Protein AF-A0A947BCW9-F1 (afdb_monomer_lite)

Sequence (117 aa):
PDGSHAVSGKWATANVSNIDEAGLRFSFGLDGDTITSRGNSESYSATLGGEAVAIDGNDAGEMVKVESTGDNSFLETYTRDGETIYTTELTVDGDTLSGVGTDAKDGSIVRWSATRQ

pLDDT: mean 82.5, std 18.86, range [31.86, 98.31]

Structure (mmCIF, N/CA/C/O backbone):
data_AF-A0A947BCW9-F1
#
_entry.id   AF-A0A947BCW9-F1
#
loop_
_atom_site.group_PDB
_atom_site.id
_atom_site.type_symbol
_atom_site.label_atom_id
_atom_site.label_alt_id
_atom_site.label_comp_id
_atom_site.label_asym_id
_atom_site.label_entity_id
_atom_site.label_seq_id
_atom_site.pdbx_PDB_ins_code
_atom_site.Cartn_x
_atom_site.Cartn_y
_atom_site.Cartn_z
_atom_site.occupancy
_atom_site.B_iso_or_equiv
_atom_site.auth_seq_id
_atom_site.auth_comp_id
_atom_site.auth_asym_id
_atom_site.auth_atom_id
_atom_site.pdbx_PDB_model_num
ATOM 1 N N . PRO A 1 1 ? -5.968 6.832 21.884 1.00 44.50 1 PRO A N 1
ATOM 2 C CA . PRO A 1 1 ? -6.721 6.906 20.611 1.00 44.50 1 PRO A CA 1
ATOM 3 C C . PRO A 1 1 ? -7.155 5.496 20.213 1.00 44.50 1 PRO A C 1
ATOM 5 O O . PRO A 1 1 ? -6.301 4.666 19.933 1.00 44.50 1 PRO A O 1
ATOM 8 N N . ASP A 1 2 ? -8.455 5.211 20.269 1.00 41.28 2 ASP A N 1
ATOM 9 C CA . ASP A 1 2 ? -8.995 3.851 20.088 1.00 41.28 2 ASP A CA 1
ATOM 10 C C . ASP A 1 2 ? -8.987 3.367 18.620 1.00 41.28 2 ASP A C 1
ATOM 12 O O . ASP A 1 2 ? -9.353 2.229 18.339 1.00 41.28 2 ASP A O 1
ATOM 16 N N . GLY A 1 3 ? -8.534 4.205 17.677 1.00 45.91 3 GLY A N 1
ATOM 17 C CA . GLY A 1 3 ? -8.527 3.912 16.237 1.00 45.91 3 GLY A CA 1
ATOM 18 C C . GLY A 1 3 ? -7.403 2.983 15.756 1.00 45.91 3 GLY A C 1
ATOM 19 O O . GLY A 1 3 ? -7.643 2.140 14.897 1.00 45.91 3 GLY A O 1
ATOM 20 N N . SER A 1 4 ? -6.193 3.049 16.326 1.00 50.66 4 SER A N 1
ATOM 21 C CA . SER A 1 4 ? -5.051 2.239 15.843 1.00 50.66 4 SER A CA 1
ATOM 22 C C . SER A 1 4 ? -5.263 0.727 16.039 1.00 50.66 4 SER A C 1
ATOM 24 O O . SER A 1 4 ? -4.826 -0.089 15.227 1.00 50.66 4 SER A O 1
ATOM 26 N N . HIS A 1 5 ? -6.015 0.332 17.072 1.00 55.97 5 HIS A N 1
ATOM 27 C CA . HIS A 1 5 ? -6.384 -1.070 17.293 1.00 55.97 5 HIS A CA 1
ATOM 28 C C . HIS A 1 5 ? -7.410 -1.587 16.274 1.00 55.97 5 HIS A C 1
ATOM 30 O O . HIS A 1 5 ? -7.419 -2.780 15.967 1.00 55.97 5 HIS A O 1
ATOM 36 N N . ALA A 1 6 ? -8.247 -0.706 15.716 1.00 61.00 6 ALA A N 1
ATOM 37 C CA . ALA A 1 6 ? -9.247 -1.084 14.726 1.00 61.00 6 ALA A CA 1
ATOM 38 C C . ALA A 1 6 ? -8.630 -1.407 13.358 1.00 61.00 6 ALA A C 1
ATOM 40 O O . ALA A 1 6 ? -9.238 -2.154 12.607 1.00 61.00 6 ALA A O 1
ATOM 41 N N . VAL A 1 7 ? -7.427 -0.925 13.042 1.00 60.25 7 VAL A N 1
ATOM 42 C CA . VAL A 1 7 ? -6.770 -1.168 11.741 1.00 60.25 7 VAL A CA 1
ATOM 43 C C . VAL A 1 7 ? -5.818 -2.370 11.782 1.00 60.25 7 VAL A C 1
ATOM 45 O O . VAL A 1 7 ? -5.620 -3.048 10.775 1.00 60.25 7 VAL A O 1
ATOM 48 N N . SER A 1 8 ? -5.261 -2.687 12.952 1.00 71.44 8 SER A N 1
ATOM 49 C CA . SER A 1 8 ? -4.286 -3.770 13.093 1.00 71.44 8 SER A CA 1
ATOM 50 C C . SER A 1 8 ? -4.906 -5.171 13.067 1.00 71.44 8 SER A C 1
ATOM 52 O O . SER A 1 8 ? -5.782 -5.490 13.871 1.00 71.44 8 SER A O 1
ATOM 54 N N . GLY A 1 9 ? -4.409 -6.052 12.192 1.00 64.31 9 GLY A N 1
ATOM 55 C CA . GLY A 1 9 ? -4.905 -7.425 12.083 1.00 64.31 9 GLY A CA 1
ATOM 56 C C . GLY A 1 9 ? -4.069 -8.353 11.196 1.00 64.31 9 GLY A C 1
ATOM 57 O O . GLY A 1 9 ? -3.190 -7.936 10.438 1.00 64.31 9 GLY A O 1
ATOM 58 N N . LYS A 1 10 ? -4.352 -9.656 11.296 1.00 65.00 10 LYS A N 1
ATOM 59 C CA . LYS A 1 10 ? -3.959 -10.645 10.285 1.00 65.00 10 LYS A CA 1
ATOM 60 C C . LYS A 1 10 ? -5.120 -10.795 9.319 1.00 65.00 10 LYS A C 1
ATOM 62 O O . LYS A 1 10 ? -6.240 -10.999 9.771 1.00 65.00 10 LYS A O 1
ATOM 67 N N . TRP A 1 11 ? -4.858 -10.705 8.024 1.00 66.62 11 TRP A N 1
ATOM 68 C CA . TRP A 1 11 ? -5.897 -10.637 7.005 1.00 66.62 11 TRP A CA 1
ATOM 69 C C . TRP A 1 11 ? -5.778 -11.825 6.048 1.00 66.62 11 TRP A C 1
ATOM 71 O O . TRP A 1 11 ? -4.680 -12.218 5.643 1.00 66.62 11 TRP A O 1
ATOM 81 N N . ALA A 1 12 ? -6.920 -12.416 5.703 1.00 61.84 12 ALA A N 1
ATOM 82 C CA . ALA A 1 12 ? -7.036 -13.442 4.676 1.00 61.84 12 ALA A CA 1
ATOM 83 C C . ALA A 1 12 ? -7.951 -12.928 3.565 1.00 61.84 12 ALA A C 1
ATOM 85 O O . ALA A 1 12 ? -9.092 -12.559 3.829 1.00 61.84 12 ALA A O 1
ATOM 86 N N . THR A 1 13 ? -7.457 -12.881 2.328 1.00 49.09 13 THR A N 1
ATOM 87 C CA . THR A 1 13 ? -8.233 -12.420 1.168 1.00 49.09 13 THR A CA 1
ATOM 88 C C . THR A 1 13 ? -9.544 -13.194 1.010 1.00 49.09 13 THR A C 1
ATOM 90 O O . THR A 1 13 ? -9.531 -14.423 0.966 1.00 49.09 13 THR A O 1
ATOM 93 N N . ALA A 1 14 ? -10.660 -12.482 0.876 1.00 39.53 14 ALA A N 1
ATOM 94 C CA . ALA A 1 14 ? -11.976 -13.018 0.562 1.00 39.53 14 ALA A CA 1
ATOM 95 C C . ALA A 1 14 ? -12.444 -12.405 -0.765 1.00 39.53 14 ALA A C 1
ATOM 97 O O . ALA A 1 14 ? -12.363 -11.200 -0.956 1.00 39.53 14 ALA A O 1
ATOM 98 N N . ASN A 1 15 ? -12.951 -13.227 -1.685 1.00 38.62 15 ASN A N 1
ATOM 99 C CA . ASN A 1 15 ? -13.513 -12.784 -2.969 1.00 38.62 15 ASN A CA 1
ATOM 100 C C . ASN A 1 15 ? -12.575 -11.911 -3.819 1.00 38.62 15 ASN A C 1
ATOM 102 O O . ASN A 1 15 ? -12.858 -10.746 -4.101 1.00 38.62 15 ASN A O 1
ATOM 106 N N . VAL A 1 16 ? -11.499 -12.509 -4.326 1.00 36.06 16 VAL A N 1
ATOM 107 C CA . VAL A 1 16 ? -10.847 -11.981 -5.525 1.00 36.06 16 VAL A CA 1
ATOM 108 C C . VAL A 1 16 ? -11.375 -12.771 -6.709 1.00 36.06 16 VAL A C 1
ATOM 110 O O . VAL A 1 16 ? -11.173 -13.981 -6.801 1.00 36.06 16 VAL A O 1
ATOM 113 N N . SER A 1 17 ? -12.065 -12.097 -7.628 1.00 32.12 17 SER A N 1
ATOM 114 C CA . SER A 1 17 ? -12.284 -12.678 -8.950 1.00 32.12 17 SER A CA 1
ATOM 115 C C . SER A 1 17 ? -10.893 -12.853 -9.557 1.00 32.12 17 SER A C 1
ATOM 117 O O . SER A 1 17 ? -10.270 -11.853 -9.900 1.00 32.12 17 SER A O 1
ATOM 119 N N . ASN A 1 18 ? -10.406 -14.097 -9.638 1.00 33.72 18 ASN A N 1
ATOM 120 C CA . ASN A 1 18 ? -9.138 -14.505 -10.261 1.00 33.72 18 ASN A CA 1
ATOM 121 C C . ASN A 1 18 ? -7.863 -14.632 -9.384 1.00 33.72 18 ASN A C 1
ATOM 123 O O . ASN A 1 18 ? -6.776 -14.707 -9.956 1.00 33.72 18 ASN A O 1
ATOM 127 N N . ILE A 1 19 ? -7.951 -14.732 -8.047 1.00 36.75 19 ILE A N 1
ATOM 128 C CA . ILE A 1 19 ? -6.832 -15.245 -7.220 1.00 36.75 19 ILE A CA 1
ATOM 129 C C . ILE A 1 19 ? -7.298 -16.519 -6.508 1.00 36.75 19 ILE A C 1
ATOM 131 O O . ILE A 1 19 ? -8.227 -16.476 -5.706 1.00 36.75 19 ILE A O 1
ATOM 135 N N . ASP A 1 20 ? -6.670 -17.645 -6.855 1.00 31.86 20 ASP A N 1
ATOM 136 C CA . ASP A 1 20 ? -6.908 -18.976 -6.286 1.00 31.86 20 ASP A CA 1
ATOM 137 C C . ASP A 1 20 ? -6.947 -18.950 -4.748 1.00 31.86 20 ASP A C 1
ATOM 139 O O . ASP A 1 20 ? -6.214 -18.198 -4.099 1.00 31.86 20 ASP A O 1
ATOM 143 N N . GLU A 1 21 ? -7.774 -19.826 -4.172 1.00 36.41 21 GLU A N 1
ATOM 144 C CA . GLU A 1 21 ? -8.191 -19.940 -2.757 1.00 36.41 21 GLU A CA 1
ATOM 145 C C . GLU A 1 21 ? -7.035 -20.162 -1.738 1.00 36.41 21 GLU A C 1
ATOM 147 O O . GLU A 1 21 ? -7.260 -20.389 -0.551 1.00 36.41 21 GLU A O 1
ATOM 152 N N . ALA A 1 22 ? -5.778 -20.056 -2.185 1.00 40.69 22 ALA A N 1
ATOM 153 C CA . ALA A 1 22 ? -4.539 -20.113 -1.407 1.00 40.69 22 ALA A CA 1
ATOM 154 C C . ALA A 1 22 ? -3.781 -18.757 -1.294 1.00 40.69 22 ALA A C 1
ATOM 156 O O . ALA A 1 22 ? -2.711 -18.709 -0.686 1.00 40.69 22 ALA A O 1
ATOM 157 N N . GLY A 1 23 ? -4.299 -17.669 -1.879 1.00 46.75 23 GLY A N 1
ATOM 158 C CA . GLY A 1 23 ? -3.498 -16.596 -2.494 1.00 46.75 23 GLY A CA 1
ATOM 159 C C . GLY A 1 23 ? -2.642 -15.648 -1.641 1.00 46.75 23 GLY A C 1
ATOM 160 O O . GLY A 1 23 ? -1.465 -15.493 -1.947 1.00 46.75 23 GLY A O 1
ATOM 161 N N . LEU A 1 24 ? -3.163 -14.971 -0.613 1.00 56.31 24 LEU A N 1
ATOM 162 C CA . LEU A 1 24 ? -2.401 -13.946 0.128 1.00 56.31 24 LEU A CA 1
ATOM 163 C C . LEU A 1 24 ? -2.802 -13.948 1.606 1.00 56.31 24 LEU A C 1
ATOM 165 O O . LEU A 1 24 ? -3.810 -13.365 2.003 1.00 56.31 24 LEU A O 1
ATOM 169 N N . ARG A 1 25 ? -1.993 -14.603 2.444 1.00 66.88 25 ARG A N 1
ATOM 170 C CA . ARG A 1 25 ? -1.980 -14.319 3.882 1.00 66.88 25 ARG A CA 1
ATOM 171 C C . ARG A 1 25 ? -1.022 -13.164 4.082 1.00 66.88 25 ARG A C 1
ATOM 173 O O . ARG A 1 25 ? 0.172 -13.318 3.841 1.00 66.88 25 ARG A O 1
ATOM 180 N N . PHE A 1 26 ? -1.540 -12.030 4.515 1.00 78.69 26 PHE A N 1
ATOM 181 C CA . PHE A 1 26 ? -0.704 -10.902 4.878 1.00 78.69 26 PHE A CA 1
ATOM 182 C C . PHE A 1 26 ? -1.169 -10.321 6.207 1.00 78.69 26 PHE A C 1
ATOM 184 O O . PHE A 1 26 ? -2.328 -10.452 6.606 1.00 78.69 26 PHE A O 1
ATOM 191 N N . SER A 1 27 ? -0.245 -9.725 6.946 1.00 80.38 27 SER A N 1
ATOM 192 C CA . SER A 1 27 ? -0.600 -8.891 8.091 1.00 80.38 27 SER A CA 1
ATOM 193 C C . SER A 1 27 ? -0.528 -7.437 7.678 1.00 80.38 27 SER A C 1
ATOM 195 O O . SER A 1 27 ? 0.438 -7.040 7.030 1.00 80.38 27 SER A O 1
ATOM 197 N N . PHE A 1 28 ? -1.521 -6.668 8.104 1.00 83.69 28 PHE A N 1
ATOM 198 C CA . PHE A 1 28 ? -1.587 -5.232 7.904 1.00 83.69 28 PHE A CA 1
ATOM 199 C C . PHE A 1 28 ? -1.879 -4.600 9.260 1.00 83.69 28 PHE A C 1
ATOM 201 O O . PHE A 1 28 ? -2.842 -4.974 9.939 1.00 83.69 28 PHE A O 1
ATOM 208 N N . GLY A 1 29 ? -0.978 -3.728 9.687 1.00 81.56 29 GLY A N 1
ATOM 209 C CA . GLY A 1 29 ? -0.948 -3.136 11.014 1.00 81.56 29 GLY A CA 1
ATOM 210 C C . GLY A 1 29 ? -0.838 -1.627 10.937 1.00 81.56 29 GLY A C 1
ATOM 211 O O . GLY A 1 29 ? -0.108 -1.124 10.092 1.00 81.56 29 GLY A O 1
ATOM 212 N N . LEU A 1 30 ? -1.515 -0.934 11.848 1.00 84.25 30 LEU A N 1
ATOM 213 C CA . LEU A 1 30 ? -1.304 0.483 12.127 1.00 84.25 30 LEU A CA 1
ATOM 214 C C . LEU A 1 30 ? -0.980 0.639 13.612 1.00 84.25 30 LEU A C 1
ATOM 216 O O . LEU A 1 30 ? -1.821 0.347 14.465 1.00 84.25 30 LEU A O 1
ATOM 220 N N . ASP A 1 31 ? 0.223 1.118 13.909 1.00 82.44 31 ASP A N 1
ATOM 221 C CA . ASP A 1 31 ? 0.658 1.481 15.257 1.00 82.44 31 ASP A CA 1
ATOM 222 C C . ASP A 1 31 ? 1.039 2.965 15.281 1.00 82.44 31 ASP A C 1
ATOM 224 O O . ASP A 1 31 ? 2.010 3.386 14.648 1.00 82.44 31 ASP A O 1
ATOM 228 N N . GLY A 1 32 ? 0.218 3.783 15.948 1.00 86.94 32 GLY A N 1
ATOM 229 C CA . GLY A 1 32 ? 0.308 5.240 15.837 1.00 86.94 32 GLY A CA 1
ATOM 230 C C . GLY A 1 32 ? 0.151 5.684 14.382 1.00 86.94 32 GLY A C 1
ATOM 231 O O . GLY A 1 32 ? -0.896 5.442 13.789 1.00 86.94 32 GLY A O 1
ATOM 232 N N . ASP A 1 33 ? 1.211 6.276 13.827 1.00 89.38 33 ASP A N 1
ATOM 233 C CA . ASP A 1 33 ? 1.295 6.720 12.429 1.00 89.38 33 ASP A CA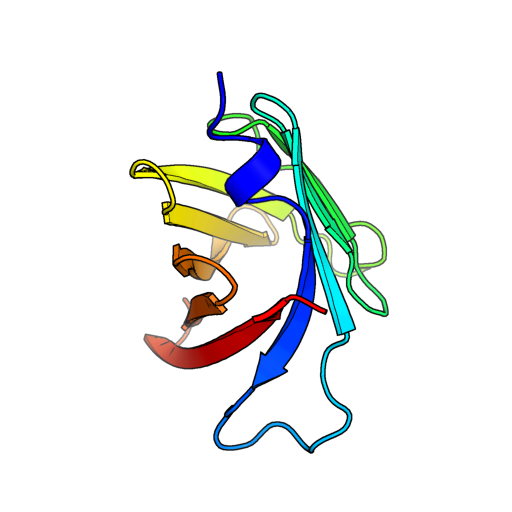 1
ATOM 234 C C . ASP A 1 33 ? 2.098 5.751 11.543 1.00 89.38 33 ASP A C 1
ATOM 236 O O . ASP A 1 33 ? 2.468 6.095 10.425 1.00 89.38 33 ASP A O 1
ATOM 240 N N . THR A 1 34 ? 2.429 4.552 12.030 1.00 88.94 34 THR A N 1
ATOM 241 C CA . THR A 1 34 ? 3.242 3.580 11.286 1.00 88.94 34 THR A CA 1
ATOM 242 C C . THR A 1 34 ? 2.372 2.463 10.730 1.00 88.94 34 THR A C 1
ATOM 244 O O . THR A 1 34 ? 1.775 1.703 11.492 1.00 88.94 34 THR A O 1
ATOM 247 N N . ILE A 1 35 ? 2.352 2.324 9.405 1.00 88.88 35 ILE A N 1
ATOM 248 C CA . ILE A 1 35 ? 1.783 1.172 8.709 1.00 88.88 35 ILE A CA 1
ATOM 249 C C . ILE A 1 35 ? 2.850 0.095 8.560 1.00 88.88 35 ILE A C 1
ATOM 251 O O . ILE A 1 35 ? 3.964 0.362 8.117 1.00 88.88 35 ILE A O 1
ATOM 255 N N . THR A 1 36 ? 2.496 -1.141 8.896 1.00 88.88 36 THR A N 1
ATOM 256 C CA . THR A 1 36 ? 3.297 -2.329 8.593 1.00 88.88 36 THR A CA 1
ATOM 257 C C . THR A 1 36 ? 2.486 -3.271 7.719 1.00 88.88 36 THR A C 1
ATOM 259 O O . THR A 1 36 ? 1.400 -3.693 8.114 1.00 88.88 36 THR A O 1
ATOM 262 N N . SER A 1 37 ? 3.042 -3.653 6.572 1.00 90.38 37 SER A N 1
ATOM 263 C CA . SER A 1 37 ? 2.486 -4.693 5.705 1.00 90.38 37 SER A CA 1
ATOM 264 C C . SER A 1 37 ? 3.491 -5.826 5.556 1.00 90.38 37 SER A C 1
ATOM 266 O O . SER A 1 37 ? 4.685 -5.595 5.363 1.00 90.38 37 SER A O 1
ATOM 268 N N . ARG A 1 38 ? 3.026 -7.069 5.674 1.00 87.94 38 ARG A N 1
ATOM 269 C CA . ARG A 1 38 ? 3.867 -8.260 5.513 1.00 87.94 38 ARG A CA 1
ATOM 270 C C . ARG A 1 38 ? 3.102 -9.342 4.782 1.00 87.94 38 ARG A C 1
ATOM 272 O O . ARG A 1 38 ? 2.204 -9.947 5.366 1.00 87.94 38 ARG A O 1
ATOM 279 N N . GLY A 1 39 ? 3.474 -9.572 3.530 1.00 84.62 39 GLY A N 1
ATOM 280 C CA . GLY A 1 39 ? 3.028 -10.701 2.728 1.00 84.62 39 GLY A CA 1
ATOM 281 C C . GLY A 1 39 ? 3.960 -11.907 2.862 1.00 84.62 39 GLY A C 1
ATOM 282 O O . GLY A 1 39 ? 4.746 -12.021 3.804 1.00 84.62 39 GLY A O 1
ATOM 283 N N . ASN A 1 40 ? 3.865 -12.822 1.896 1.00 80.56 40 ASN A N 1
ATOM 284 C CA . ASN A 1 40 ? 4.653 -14.057 1.880 1.00 80.56 40 ASN A CA 1
ATOM 285 C C . ASN A 1 40 ? 6.132 -13.826 1.525 1.00 80.56 40 ASN A C 1
ATOM 287 O O . ASN A 1 40 ? 7.003 -14.489 2.085 1.00 80.56 40 ASN A O 1
ATOM 291 N N . SER A 1 41 ? 6.405 -12.922 0.584 1.00 84.75 41 SER A N 1
ATOM 292 C CA . SER A 1 41 ? 7.747 -12.631 0.058 1.00 84.75 41 SER A CA 1
ATOM 293 C C . SER A 1 41 ? 8.212 -11.210 0.348 1.00 84.75 41 SER A C 1
ATOM 295 O O . SER A 1 41 ? 9.411 -10.980 0.444 1.00 84.75 41 SER A O 1
ATOM 297 N N . GLU A 1 42 ? 7.271 -10.282 0.500 1.00 91.31 42 GLU A N 1
ATOM 298 C CA . GLU A 1 42 ? 7.551 -8.855 0.590 1.00 91.31 42 GLU A CA 1
ATOM 299 C C . GLU A 1 42 ? 6.963 -8.251 1.862 1.00 91.31 42 GLU A C 1
ATOM 301 O O . GLU A 1 42 ? 5.915 -8.683 2.362 1.00 91.31 42 GLU A O 1
ATOM 306 N N . SER A 1 43 ? 7.640 -7.238 2.393 1.00 93.44 43 SER A N 1
ATOM 307 C CA . SER A 1 43 ? 7.156 -6.466 3.533 1.00 93.44 43 SER A CA 1
ATOM 308 C C . SER A 1 43 ? 7.655 -5.034 3.511 1.00 93.44 43 SER A C 1
ATOM 310 O O . SER A 1 43 ? 8.678 -4.737 2.909 1.00 93.44 43 SER A O 1
ATOM 312 N N . TYR A 1 44 ? 6.960 -4.149 4.215 1.00 95.75 44 TYR A N 1
ATOM 313 C CA . TYR A 1 44 ? 7.431 -2.791 4.442 1.00 95.75 44 TYR A CA 1
ATOM 314 C C . TYR A 1 44 ? 6.905 -2.246 5.776 1.00 95.75 44 TYR A C 1
ATOM 316 O O . TYR A 1 44 ? 5.908 -2.728 6.326 1.00 95.75 44 TYR A O 1
ATOM 324 N N . SER A 1 45 ? 7.569 -1.201 6.274 1.00 96.19 45 SER A N 1
ATOM 325 C CA . SER A 1 45 ? 7.108 -0.375 7.391 1.00 96.19 45 SER A CA 1
ATOM 326 C C . SER A 1 45 ? 7.237 1.099 7.009 1.00 96.19 45 SER A C 1
ATOM 328 O O . SER A 1 45 ? 8.351 1.577 6.806 1.00 96.19 45 SER A O 1
ATOM 330 N N . ALA A 1 46 ? 6.118 1.815 6.909 1.00 96.12 46 ALA A N 1
ATOM 331 C CA . ALA A 1 46 ? 6.057 3.193 6.421 1.00 96.12 46 ALA A CA 1
ATOM 332 C C . ALA A 1 46 ? 5.334 4.108 7.417 1.00 96.12 46 ALA A C 1
ATOM 334 O O . ALA A 1 46 ? 4.334 3.715 8.014 1.00 96.12 46 ALA A O 1
ATOM 335 N N . THR A 1 47 ? 5.806 5.345 7.574 1.00 96.19 47 THR A N 1
ATOM 336 C CA . THR A 1 47 ? 5.080 6.381 8.322 1.00 96.19 47 THR A CA 1
ATOM 337 C C . THR A 1 47 ? 4.042 7.044 7.418 1.00 96.19 47 THR A C 1
ATOM 339 O O . THR A 1 47 ? 4.359 7.426 6.292 1.00 96.19 47 THR A O 1
ATOM 342 N N . LEU A 1 48 ? 2.814 7.215 7.910 1.00 93.81 48 LEU A N 1
ATOM 343 C CA . LEU A 1 48 ? 1.737 7.913 7.212 1.00 93.81 48 LEU A CA 1
ATOM 344 C C . LEU A 1 48 ? 2.151 9.350 6.870 1.00 93.81 48 LEU A C 1
ATOM 346 O O . LEU A 1 48 ? 2.531 10.125 7.745 1.00 93.81 48 LEU A O 1
ATOM 350 N N . GLY A 1 49 ? 2.085 9.703 5.584 1.00 93.75 49 GLY A N 1
ATOM 351 C CA . GLY A 1 49 ? 2.525 11.011 5.084 1.00 93.75 49 GLY A CA 1
ATOM 352 C C . GLY A 1 49 ? 4.047 11.208 5.087 1.00 93.75 49 GLY A C 1
ATOM 353 O O . GLY A 1 49 ? 4.516 12.309 4.801 1.00 93.75 49 GLY A O 1
ATOM 354 N N . GLY A 1 50 ? 4.815 10.164 5.408 1.00 95.81 50 GLY A N 1
ATOM 355 C CA . GLY A 1 50 ? 6.272 10.168 5.391 1.00 95.81 50 GLY A CA 1
ATOM 356 C C . GLY A 1 50 ? 6.872 10.026 3.990 1.00 95.81 50 GLY A C 1
ATOM 357 O O . GLY A 1 50 ? 6.184 10.075 2.965 1.00 95.81 50 GLY A O 1
ATOM 358 N N . GLU A 1 51 ? 8.192 9.853 3.956 1.00 96.50 51 GLU A N 1
ATOM 359 C CA . GLU A 1 51 ? 8.931 9.549 2.730 1.00 96.50 51 GLU A CA 1
ATOM 360 C C . GLU A 1 51 ? 8.644 8.120 2.243 1.00 96.50 51 GLU A C 1
ATOM 362 O O . GLU A 1 51 ? 8.229 7.253 3.015 1.00 96.50 51 GLU A O 1
ATOM 367 N N . ALA A 1 52 ? 8.873 7.873 0.951 1.00 96.88 52 ALA A N 1
ATOM 368 C CA . ALA A 1 52 ? 8.772 6.528 0.400 1.00 96.88 52 ALA A CA 1
ATOM 369 C C . ALA A 1 52 ? 9.860 5.620 0.999 1.00 96.88 52 ALA A C 1
ATOM 371 O O . ALA A 1 52 ? 11.023 6.016 1.100 1.00 96.88 52 ALA A O 1
ATOM 372 N N . VAL A 1 53 ? 9.489 4.395 1.360 1.00 97.88 53 VAL A N 1
ATOM 373 C CA . VAL A 1 53 ? 10.382 3.386 1.943 1.00 97.88 53 VAL A CA 1
ATOM 374 C C . VAL A 1 53 ? 10.598 2.233 0.972 1.00 97.88 53 VAL A C 1
ATOM 376 O O . VAL A 1 53 ? 9.747 1.961 0.128 1.00 97.88 53 VAL A O 1
ATOM 379 N N . ALA A 1 54 ? 11.739 1.556 1.083 1.00 96.88 54 ALA A N 1
ATOM 380 C CA . ALA A 1 54 ? 12.013 0.366 0.287 1.00 96.88 54 ALA A CA 1
ATOM 381 C C . ALA A 1 54 ? 11.108 -0.795 0.713 1.00 96.88 54 ALA A C 1
ATOM 383 O O . ALA A 1 54 ? 10.754 -0.921 1.889 1.00 96.88 54 ALA A O 1
ATOM 384 N N . ILE A 1 55 ? 10.756 -1.644 -0.249 1.00 96.69 55 ILE A N 1
ATOM 385 C CA . ILE A 1 55 ? 10.024 -2.882 0.008 1.00 96.69 55 ILE A CA 1
ATOM 386 C C . ILE A 1 55 ? 11.045 -3.997 0.248 1.00 96.69 55 ILE A C 1
ATOM 388 O O . ILE A 1 55 ? 11.809 -4.370 -0.642 1.00 96.69 55 ILE A O 1
ATOM 392 N N . ASP A 1 56 ? 11.068 -4.539 1.462 1.00 94.81 56 ASP A N 1
ATOM 393 C CA . ASP A 1 56 ? 11.930 -5.667 1.807 1.00 94.81 56 ASP A CA 1
ATOM 394 C C . ASP A 1 56 ? 11.510 -6.907 1.011 1.00 94.81 56 ASP A C 1
ATOM 396 O O . ASP A 1 56 ? 10.325 -7.232 0.948 1.00 94.81 56 ASP A O 1
ATOM 400 N N . GLY A 1 57 ? 12.482 -7.631 0.449 1.00 91.75 57 GLY A N 1
ATOM 401 C CA . GLY A 1 57 ? 12.234 -8.820 -0.378 1.00 91.75 57 GLY A CA 1
ATOM 402 C C . GLY A 1 57 ? 11.935 -8.524 -1.852 1.00 91.75 57 GLY A C 1
ATOM 403 O O . GLY A 1 57 ? 11.793 -9.464 -2.632 1.00 91.75 57 GLY A O 1
ATOM 404 N N . ASN A 1 58 ? 11.891 -7.245 -2.242 1.00 90.56 58 ASN A N 1
ATOM 405 C CA . ASN A 1 58 ? 11.745 -6.804 -3.626 1.00 90.56 58 ASN A CA 1
ATOM 406 C C . ASN A 1 58 ? 13.115 -6.430 -4.222 1.00 90.56 58 ASN A C 1
ATOM 408 O O . ASN A 1 58 ? 13.696 -5.397 -3.892 1.00 90.56 58 ASN A O 1
ATOM 412 N N . ASP A 1 59 ? 13.628 -7.246 -5.143 1.00 89.38 59 ASP A N 1
ATOM 413 C CA . ASP A 1 59 ? 14.904 -6.971 -5.829 1.00 89.38 59 ASP A CA 1
ATOM 414 C C . ASP A 1 59 ? 14.764 -5.967 -6.991 1.00 89.38 59 ASP A C 1
ATOM 416 O O . ASP A 1 59 ? 15.747 -5.614 -7.644 1.00 89.38 59 ASP A O 1
ATOM 420 N N . ALA A 1 60 ? 13.545 -5.505 -7.279 1.00 90.81 60 ALA A N 1
ATOM 421 C CA . ALA A 1 60 ? 13.247 -4.646 -8.419 1.00 90.81 60 ALA A CA 1
ATOM 422 C C . ALA A 1 60 ? 13.342 -3.143 -8.102 1.00 90.81 60 ALA A C 1
ATOM 424 O O . ALA A 1 60 ? 12.951 -2.329 -8.943 1.00 90.81 60 ALA A O 1
ATOM 425 N N . GLY A 1 61 ? 13.846 -2.782 -6.915 1.00 92.56 61 GLY A N 1
ATOM 426 C CA . GLY A 1 61 ? 14.056 -1.394 -6.498 1.00 92.56 61 GLY A CA 1
ATOM 427 C C . GLY A 1 61 ? 12.762 -0.605 -6.313 1.00 92.56 61 GLY A C 1
ATOM 428 O O . GLY A 1 61 ? 12.765 0.615 -6.473 1.00 92.56 61 GLY A O 1
ATOM 429 N N . GLU A 1 62 ? 11.652 -1.290 -6.033 1.00 96.25 62 GLU A N 1
ATOM 430 C CA . GLU A 1 62 ? 10.378 -0.630 -5.781 1.00 96.25 62 GLU A CA 1
ATOM 431 C C . GLU A 1 62 ? 10.345 0.014 -4.390 1.00 96.25 62 GLU A C 1
ATOM 433 O O . GLU A 1 62 ? 10.846 -0.525 -3.399 1.00 96.25 62 GLU A O 1
ATOM 438 N N . MET A 1 63 ? 9.709 1.178 -4.327 1.00 97.75 63 MET A N 1
ATOM 439 C CA . MET A 1 63 ? 9.480 1.936 -3.106 1.00 97.75 63 MET A CA 1
ATOM 440 C C . MET A 1 63 ? 7.979 2.112 -2.899 1.00 97.75 63 MET A C 1
ATOM 442 O O . MET A 1 63 ? 7.219 2.178 -3.864 1.00 97.75 63 MET A O 1
ATOM 446 N N . VAL A 1 64 ? 7.552 2.255 -1.648 1.00 98.19 64 VAL A N 1
ATOM 447 C CA . VAL A 1 64 ? 6.157 2.518 -1.286 1.00 98.19 64 VAL A CA 1
ATOM 448 C C . VAL A 1 64 ? 6.055 3.738 -0.384 1.00 98.19 64 VAL A C 1
ATOM 450 O O . VAL A 1 64 ? 6.792 3.881 0.591 1.00 98.19 64 VAL A O 1
ATOM 453 N N . LYS A 1 65 ? 5.120 4.630 -0.700 1.00 98.19 65 LYS A N 1
ATOM 454 C CA . LYS A 1 65 ? 4.686 5.721 0.178 1.00 98.19 65 LYS A CA 1
ATOM 455 C C . LYS A 1 65 ? 3.249 5.460 0.605 1.00 98.19 65 LYS A C 1
ATOM 457 O O . LYS A 1 65 ? 2.441 5.068 -0.233 1.00 98.19 65 LYS A O 1
ATOM 462 N N . VAL A 1 66 ? 2.931 5.712 1.874 1.00 97.69 66 VAL A N 1
ATOM 463 C CA . VAL A 1 66 ? 1.574 5.536 2.402 1.00 97.69 66 VAL A CA 1
ATOM 464 C C . VAL A 1 66 ? 1.045 6.848 2.962 1.00 97.69 66 VAL A C 1
ATOM 466 O O . VAL A 1 66 ? 1.713 7.519 3.748 1.00 97.69 66 VAL A O 1
ATOM 469 N N . GLU A 1 67 ? -0.167 7.215 2.568 1.00 96.56 67 GLU A N 1
ATOM 470 C CA . GLU A 1 67 ? -0.854 8.425 3.021 1.00 96.56 67 GLU A CA 1
ATOM 471 C C . GLU A 1 67 ? -2.231 8.065 3.575 1.00 96.56 67 GLU A C 1
ATOM 473 O O . GLU A 1 67 ? -2.901 7.182 3.046 1.00 96.56 67 GLU A O 1
ATOM 478 N N . SER A 1 68 ? -2.670 8.743 4.638 1.00 94.44 68 SER A N 1
ATOM 479 C CA . SER A 1 68 ? -4.063 8.646 5.084 1.00 94.44 68 SER A CA 1
ATOM 480 C C . SER A 1 68 ? -4.936 9.531 4.194 1.00 94.44 68 SER A C 1
ATOM 482 O O . SER A 1 68 ? -4.626 10.702 3.972 1.00 94.44 68 SER A O 1
ATOM 484 N N . THR A 1 69 ? -6.026 8.965 3.683 1.00 94.75 69 THR A N 1
ATOM 485 C CA . THR A 1 69 ? -7.040 9.665 2.875 1.00 94.75 69 THR A CA 1
ATOM 486 C C . THR A 1 69 ? -8.372 9.815 3.616 1.00 94.75 69 THR A C 1
ATOM 488 O O . THR A 1 69 ? -9.286 10.481 3.133 1.00 94.75 69 THR A O 1
ATOM 491 N N . GLY A 1 70 ? -8.472 9.232 4.812 1.00 90.62 70 GLY A N 1
ATOM 492 C CA . GLY A 1 70 ? -9.604 9.301 5.728 1.00 90.62 70 GLY A CA 1
ATOM 493 C C . GLY A 1 70 ? -9.325 8.477 6.986 1.00 90.62 70 GLY A C 1
ATOM 494 O O . GLY A 1 70 ? -8.275 7.843 7.093 1.00 90.62 70 GLY A O 1
ATOM 495 N N . ASP A 1 71 ? -10.275 8.448 7.922 1.00 86.19 71 ASP A N 1
ATOM 496 C CA . ASP A 1 71 ? -10.086 7.828 9.246 1.00 86.19 71 ASP A CA 1
ATOM 497 C C . ASP A 1 71 ? -9.653 6.351 9.186 1.00 86.19 71 ASP A C 1
ATOM 499 O O . ASP A 1 71 ? -8.849 5.911 10.001 1.00 86.19 71 ASP A O 1
ATOM 503 N N . ASN A 1 72 ? -10.155 5.599 8.200 1.00 87.81 72 ASN A N 1
ATOM 504 C CA . ASN A 1 72 ? -9.811 4.192 7.970 1.00 87.81 72 ASN A CA 1
ATOM 505 C C . ASN A 1 72 ? -9.426 3.926 6.506 1.00 87.81 72 ASN A C 1
ATOM 507 O O . ASN A 1 72 ? -9.583 2.806 6.017 1.00 87.81 72 ASN A O 1
ATOM 511 N N . SER A 1 73 ? -8.972 4.961 5.798 1.00 93.19 73 SER A N 1
ATOM 512 C CA . SER A 1 73 ? -8.640 4.892 4.376 1.00 93.19 73 SER A CA 1
ATOM 513 C C . SER A 1 73 ? -7.212 5.358 4.131 1.00 93.19 73 SER A C 1
ATOM 515 O O . SER A 1 73 ? -6.758 6.356 4.698 1.00 93.19 73 SER A O 1
ATOM 517 N N . PHE A 1 74 ? -6.509 4.622 3.277 1.00 95.50 74 PHE A N 1
ATOM 518 C CA . PHE A 1 74 ? -5.098 4.833 2.990 1.00 95.50 74 PHE A CA 1
ATOM 519 C C . PHE A 1 74 ? -4.844 4.753 1.488 1.00 95.50 74 PHE A C 1
ATOM 521 O O . PHE A 1 74 ? -5.545 4.047 0.768 1.00 95.50 74 PHE A O 1
ATOM 528 N N . LEU A 1 75 ? -3.820 5.458 1.024 1.00 97.62 75 LEU A N 1
ATOM 529 C CA . LEU A 1 75 ? -3.304 5.361 -0.332 1.00 97.62 75 LEU A CA 1
ATOM 530 C C . LEU A 1 75 ? -1.858 4.884 -0.272 1.00 97.62 75 LEU A C 1
ATOM 532 O O . LEU A 1 75 ? -0.998 5.582 0.264 1.00 97.62 75 LEU A O 1
ATOM 536 N N . GLU A 1 76 ? -1.594 3.719 -0.850 1.00 97.62 76 GLU A N 1
ATOM 537 C CA . GLU A 1 76 ? -0.246 3.263 -1.168 1.00 97.62 76 GLU A CA 1
ATOM 538 C C . GLU A 1 76 ? 0.115 3.736 -2.579 1.00 97.62 76 GLU A C 1
ATOM 540 O O . GLU A 1 76 ? -0.631 3.509 -3.533 1.00 97.62 76 GLU A O 1
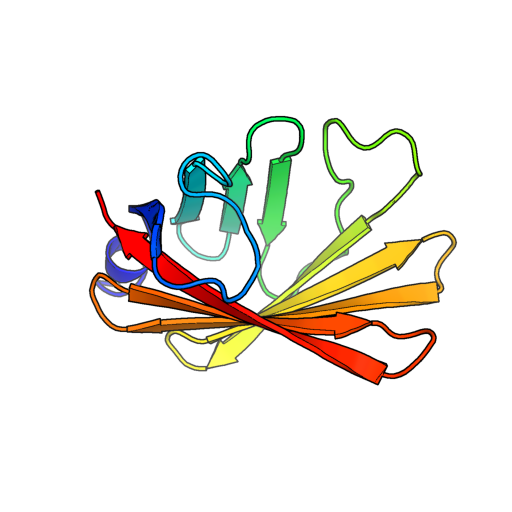ATOM 545 N N . THR A 1 77 ? 1.267 4.383 -2.727 1.00 98.31 77 THR A N 1
ATOM 546 C CA . THR A 1 77 ? 1.850 4.732 -4.027 1.00 98.31 77 THR A CA 1
ATOM 547 C C . THR A 1 77 ? 3.160 3.987 -4.193 1.00 98.31 77 THR A C 1
ATOM 549 O O . THR A 1 77 ? 4.095 4.205 -3.421 1.00 98.31 77 THR A O 1
ATOM 552 N N . TYR A 1 78 ? 3.224 3.140 -5.214 1.00 97.69 78 TYR A N 1
ATOM 553 C CA . TYR A 1 78 ? 4.399 2.358 -5.558 1.00 97.69 78 TYR A CA 1
ATOM 554 C C . TYR A 1 78 ? 5.175 3.056 -6.662 1.00 97.69 78 TYR A C 1
ATOM 556 O O . TYR A 1 78 ? 4.605 3.430 -7.695 1.00 97.69 78 TYR A O 1
ATOM 564 N N . THR A 1 79 ? 6.477 3.216 -6.457 1.00 97.69 79 THR A N 1
ATOM 565 C CA . THR A 1 79 ? 7.374 3.806 -7.446 1.00 97.69 79 THR A CA 1
ATOM 566 C C . THR A 1 79 ? 8.537 2.884 -7.768 1.00 97.69 79 THR A C 1
ATOM 568 O O . THR A 1 79 ? 8.996 2.117 -6.926 1.00 97.69 79 THR A O 1
ATOM 571 N N . ARG A 1 80 ? 9.033 2.981 -8.999 1.00 96.50 80 ARG A N 1
ATOM 572 C CA . ARG A 1 80 ? 10.293 2.381 -9.447 1.00 96.50 80 ARG A CA 1
ATOM 573 C C . ARG A 1 80 ? 11.037 3.433 -10.255 1.00 96.50 80 ARG A C 1
ATOM 575 O O . ARG A 1 80 ? 10.423 4.118 -11.064 1.00 96.50 80 ARG A O 1
ATOM 582 N N . ASP A 1 81 ? 12.329 3.609 -9.987 1.00 93.75 81 ASP A N 1
ATOM 583 C CA . ASP A 1 81 ? 13.170 4.616 -10.658 1.00 93.75 81 ASP A CA 1
ATOM 584 C C . ASP A 1 81 ? 12.602 6.056 -10.606 1.00 93.75 81 ASP A C 1
ATOM 586 O O . ASP A 1 81 ? 12.866 6.889 -11.469 1.00 93.75 81 ASP A O 1
ATOM 590 N N . GLY A 1 82 ? 11.824 6.367 -9.561 1.00 91.88 82 GLY A N 1
ATOM 591 C CA . GLY A 1 82 ? 11.177 7.670 -9.365 1.00 91.88 82 GLY A CA 1
ATOM 592 C C . GLY A 1 82 ? 9.836 7.848 -10.087 1.00 91.88 82 GLY A C 1
ATOM 593 O O . GLY A 1 82 ? 9.184 8.872 -9.890 1.00 91.88 82 GLY A O 1
ATOM 594 N N . GLU A 1 83 ? 9.392 6.865 -10.870 1.00 96.00 83 GLU A N 1
ATOM 595 C CA . GLU A 1 83 ? 8.110 6.887 -11.576 1.00 96.00 83 GLU A CA 1
ATOM 596 C C . GLU A 1 83 ? 7.058 6.063 -10.827 1.00 96.00 83 GLU A C 1
ATOM 598 O O . GLU A 1 83 ? 7.345 4.972 -10.334 1.00 96.00 83 GLU A O 1
ATOM 603 N N . THR A 1 84 ? 5.823 6.567 -10.744 1.00 97.25 84 THR A N 1
ATOM 604 C CA . THR A 1 84 ? 4.694 5.799 -10.201 1.00 97.25 84 THR A CA 1
ATOM 605 C C . THR A 1 84 ? 4.341 4.661 -11.145 1.00 97.25 84 THR A C 1
ATOM 607 O O . THR A 1 84 ? 4.046 4.889 -12.316 1.00 97.25 84 THR A O 1
ATOM 610 N N . ILE A 1 85 ? 4.323 3.443 -10.611 1.00 97.44 85 ILE A N 1
ATOM 611 C CA . ILE A 1 85 ? 3.978 2.229 -11.359 1.00 97.44 85 ILE A CA 1
ATOM 612 C C . ILE A 1 85 ? 2.622 1.659 -10.940 1.00 97.44 85 ILE A C 1
ATOM 614 O O . ILE A 1 85 ? 1.947 1.023 -11.746 1.00 97.44 85 ILE A O 1
ATOM 618 N N . TYR A 1 86 ? 2.205 1.904 -9.697 1.00 97.00 86 TYR A N 1
ATOM 619 C CA . TYR A 1 86 ? 0.969 1.357 -9.152 1.00 97.00 86 TYR A CA 1
ATOM 620 C C . TYR A 1 86 ? 0.457 2.210 -7.993 1.00 97.00 86 TYR A C 1
ATOM 622 O O . TYR A 1 86 ? 1.243 2.794 -7.242 1.00 97.00 86 TYR A O 1
ATOM 630 N N . THR A 1 87 ? -0.858 2.248 -7.810 1.00 97.81 87 THR A N 1
ATOM 631 C CA . THR A 1 87 ? -1.487 2.823 -6.614 1.00 97.81 87 THR A CA 1
ATOM 632 C C . THR A 1 87 ? -2.514 1.865 -6.046 1.00 97.81 87 THR A C 1
ATOM 634 O O . THR A 1 87 ? -3.292 1.306 -6.817 1.00 97.81 87 THR A O 1
ATOM 637 N N . THR A 1 88 ? -2.576 1.743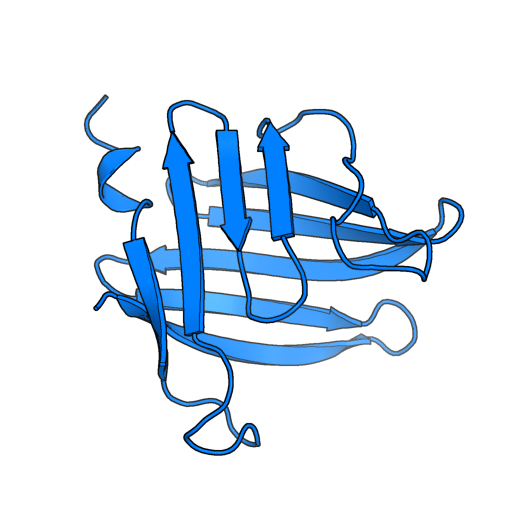 -4.723 1.00 96.62 88 THR A N 1
ATOM 638 C CA . THR A 1 88 ? -3.607 0.961 -4.034 1.00 96.62 88 THR A CA 1
ATOM 639 C C . THR A 1 88 ? -4.355 1.844 -3.047 1.00 96.62 88 THR A C 1
ATOM 641 O O . THR A 1 88 ? -3.779 2.340 -2.081 1.00 96.62 88 THR A O 1
ATOM 644 N N . GLU A 1 89 ? -5.654 2.017 -3.265 1.00 96.75 89 GLU A N 1
ATOM 645 C CA . GLU A 1 89 ? -6.553 2.597 -2.270 1.00 96.75 89 GLU A CA 1
ATOM 646 C C . GLU A 1 89 ? -7.015 1.492 -1.321 1.00 96.75 89 GLU A C 1
ATOM 648 O O . GLU A 1 89 ? -7.638 0.520 -1.751 1.00 96.75 89 GLU A 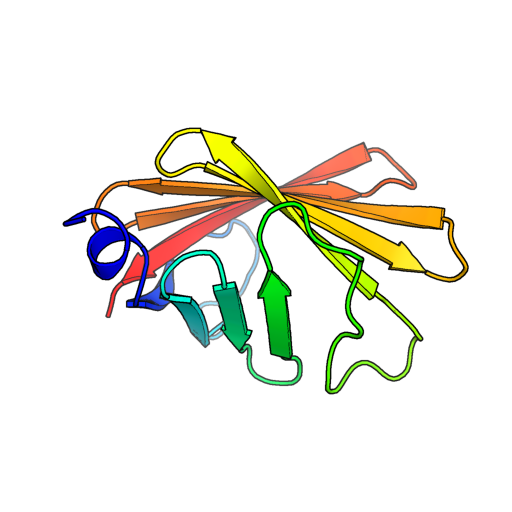O 1
ATOM 653 N N . LEU A 1 90 ? -6.717 1.640 -0.035 1.00 93.31 90 LEU A N 1
ATOM 654 C CA . LEU A 1 90 ? -7.088 0.708 1.021 1.00 93.31 90 LEU A CA 1
ATOM 655 C C . LEU A 1 90 ? -8.180 1.314 1.898 1.00 93.31 90 LEU A C 1
ATOM 657 O O . LEU A 1 90 ? -8.149 2.500 2.217 1.00 93.31 90 LEU A O 1
ATOM 661 N N . THR A 1 91 ? -9.145 0.504 2.326 1.00 92.81 91 THR A N 1
ATOM 662 C CA . THR A 1 91 ? -10.140 0.897 3.333 1.00 92.81 91 THR A CA 1
ATOM 663 C C . THR A 1 91 ? -10.390 -0.242 4.307 1.00 92.81 91 THR A C 1
ATOM 665 O O . THR A 1 91 ? -10.629 -1.374 3.887 1.00 92.81 91 THR A O 1
ATOM 668 N N . VAL A 1 92 ? -10.355 0.064 5.602 1.00 86.56 92 VAL A N 1
ATOM 669 C CA . VAL A 1 92 ? -10.701 -0.868 6.678 1.00 86.56 92 VAL A CA 1
ATOM 670 C C . VAL A 1 92 ? -12.108 -0.565 7.185 1.00 86.56 92 VAL A C 1
ATOM 672 O O . VAL A 1 92 ? -12.383 0.528 7.672 1.00 86.56 92 VAL A O 1
ATOM 675 N N . ASP A 1 93 ? -12.992 -1.554 7.098 1.00 87.88 93 ASP A N 1
ATOM 676 C CA . ASP A 1 93 ? -14.350 -1.526 7.636 1.00 87.88 93 ASP A CA 1
ATOM 677 C C . ASP A 1 93 ? -14.563 -2.740 8.553 1.00 87.88 93 ASP A C 1
ATOM 679 O O . ASP A 1 93 ? -14.769 -3.873 8.104 1.00 87.88 93 ASP A O 1
ATOM 683 N N . GLY A 1 94 ? -14.422 -2.513 9.862 1.00 85.81 94 GLY A N 1
ATOM 684 C CA . GLY A 1 94 ? -14.459 -3.560 10.883 1.00 85.81 94 GLY A CA 1
ATOM 685 C C . GLY A 1 94 ? -13.419 -4.658 10.635 1.00 85.81 94 GLY A C 1
ATOM 686 O O . GLY A 1 94 ? -12.209 -4.418 10.640 1.00 85.81 94 GLY A O 1
ATOM 687 N N . ASP A 1 95 ? -13.899 -5.878 10.406 1.00 83.12 95 ASP A N 1
ATOM 688 C CA . ASP A 1 95 ? -13.065 -7.040 10.088 1.00 83.12 95 ASP A CA 1
ATOM 689 C C . ASP A 1 95 ? -12.835 -7.225 8.585 1.00 83.12 95 ASP A C 1
ATOM 691 O O . ASP A 1 95 ? -12.370 -8.284 8.173 1.00 83.12 95 ASP A O 1
ATOM 695 N N . THR A 1 96 ? -13.122 -6.217 7.755 1.00 84.12 96 THR A N 1
ATOM 696 C CA . THR A 1 96 ? -12.880 -6.253 6.305 1.00 84.12 96 THR A CA 1
ATOM 697 C C . THR A 1 96 ? -11.869 -5.189 5.884 1.00 84.12 96 THR A C 1
ATOM 699 O O . THR A 1 96 ? -12.057 -4.008 6.142 1.00 84.12 96 THR A O 1
ATOM 702 N N . LEU A 1 97 ? -10.815 -5.596 5.184 1.00 86.81 97 LEU A N 1
ATOM 703 C CA . LEU A 1 97 ? -9.889 -4.722 4.470 1.00 86.81 97 LEU A CA 1
ATOM 704 C C . LEU A 1 97 ? -10.204 -4.833 2.979 1.00 86.81 97 LEU A C 1
ATOM 706 O O . LEU A 1 97 ? -10.241 -5.935 2.445 1.00 86.81 97 LEU A O 1
ATOM 710 N N . SER A 1 98 ? -10.444 -3.714 2.307 1.00 90.31 98 SER A N 1
ATOM 711 C CA . SER A 1 98 ? -10.690 -3.658 0.862 1.00 90.31 98 SER A CA 1
ATOM 712 C C . SER A 1 98 ? -9.578 -2.896 0.162 1.00 90.31 98 SER A C 1
ATOM 714 O O . SER A 1 98 ? -9.091 -1.906 0.705 1.00 90.31 98 SER A O 1
ATOM 716 N N . GLY A 1 99 ? -9.215 -3.339 -1.040 1.00 91.25 99 GLY A N 1
ATOM 717 C CA . GLY A 1 99 ? -8.206 -2.707 -1.878 1.00 91.25 99 GLY A CA 1
ATOM 718 C C . GLY A 1 99 ? -8.694 -2.468 -3.304 1.00 91.25 99 GLY A C 1
ATOM 719 O O . GLY A 1 99 ? -9.299 -3.348 -3.927 1.00 91.25 99 GLY A O 1
ATOM 720 N N . VAL A 1 100 ? -8.401 -1.281 -3.832 1.00 95.12 100 VAL A N 1
ATOM 721 C CA . VAL A 1 100 ? -8.553 -0.931 -5.249 1.00 95.12 100 VAL A CA 1
ATOM 722 C C . VAL A 1 100 ? -7.181 -0.554 -5.787 1.00 95.12 100 VAL A C 1
ATOM 724 O O . VAL A 1 100 ? -6.664 0.523 -5.510 1.00 95.12 100 VAL A O 1
ATOM 727 N N . GLY A 1 101 ? -6.581 -1.473 -6.531 1.00 94.75 101 GLY A N 1
ATOM 728 C CA . GLY A 1 101 ? -5.297 -1.282 -7.184 1.00 94.75 101 GLY A CA 1
ATOM 729 C C . GLY A 1 101 ? -5.467 -0.764 -8.609 1.00 94.75 101 GLY A C 1
ATOM 730 O O . GLY A 1 101 ? -6.349 -1.238 -9.326 1.00 94.75 101 GLY A O 1
ATOM 731 N N . THR A 1 102 ? -4.628 0.181 -9.024 1.00 96.81 102 THR A N 1
ATOM 732 C CA . THR A 1 102 ? -4.606 0.744 -10.381 1.00 96.81 102 THR A CA 1
ATOM 733 C C . THR A 1 102 ? -3.189 0.701 -10.937 1.00 96.81 102 THR A C 1
ATOM 735 O O . THR A 1 102 ? -2.269 1.251 -10.330 1.00 96.81 102 THR A O 1
ATOM 738 N N . ASP A 1 103 ? -3.025 0.067 -12.098 1.00 95.44 103 ASP A N 1
ATOM 739 C CA . ASP A 1 103 ? -1.759 0.034 -12.831 1.00 95.44 103 ASP A CA 1
ATOM 740 C C . ASP A 1 103 ? -1.537 1.358 -13.574 1.00 95.44 103 ASP A C 1
ATOM 742 O O . ASP A 1 103 ? -2.395 1.805 -14.339 1.00 95.44 103 ASP A O 1
ATOM 746 N N . ALA A 1 104 ? -0.391 2.008 -13.355 1.00 94.06 104 ALA A N 1
ATOM 747 C CA . ALA A 1 104 ? -0.112 3.313 -13.952 1.00 94.06 104 ALA A CA 1
ATOM 748 C C . ALA A 1 104 ? 0.147 3.244 -15.469 1.00 94.06 104 ALA A C 1
ATOM 750 O O . ALA A 1 104 ? 0.014 4.255 -16.162 1.00 94.06 104 ALA A O 1
ATOM 751 N N . LYS A 1 105 ? 0.513 2.072 -16.003 1.00 90.56 105 LYS A N 1
ATOM 752 C CA . LYS A 1 105 ? 0.862 1.883 -17.415 1.00 90.56 105 LYS A CA 1
ATOM 753 C C . LYS A 1 105 ? -0.365 1.874 -18.317 1.00 90.56 105 LYS A C 1
ATOM 755 O O . LYS A 1 105 ? -0.319 2.441 -19.408 1.00 90.56 105 LYS A O 1
ATOM 760 N N . ASP A 1 106 ? -1.424 1.184 -17.906 1.00 93.81 106 ASP A N 1
ATOM 761 C CA . ASP A 1 106 ? -2.617 0.981 -18.738 1.00 93.81 106 ASP A CA 1
ATOM 762 C C . ASP A 1 106 ? -3.945 1.305 -18.038 1.00 93.81 106 ASP A C 1
ATOM 764 O O . ASP A 1 106 ? -4.998 1.274 -18.678 1.00 93.81 106 ASP A O 1
ATOM 768 N N . GLY A 1 107 ? -3.908 1.681 -16.758 1.00 93.31 107 GLY A N 1
ATOM 769 C CA . GLY A 1 107 ? -5.095 2.019 -15.978 1.00 93.31 107 GLY A CA 1
ATOM 770 C C . GLY A 1 107 ? -5.932 0.806 -15.579 1.00 93.31 107 GLY A C 1
ATOM 771 O O . GLY A 1 107 ? -7.076 0.979 -15.156 1.00 93.31 107 GLY A O 1
ATOM 772 N N . SER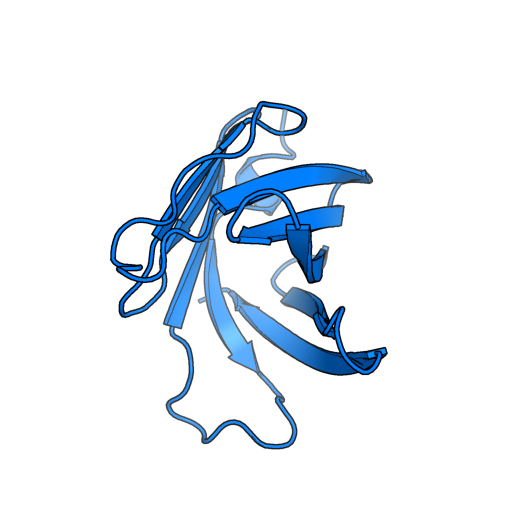 A 1 108 ? -5.411 -0.416 -15.728 1.00 94.31 108 SER A N 1
ATOM 773 C CA . SER A 1 108 ? -6.104 -1.628 -15.296 1.00 94.31 108 SER A CA 1
ATOM 774 C C . SER A 1 108 ? -6.381 -1.583 -13.800 1.00 94.31 108 SER A C 1
ATOM 776 O O . SER A 1 108 ? -5.504 -1.259 -13.000 1.00 94.31 108 SER A O 1
ATOM 778 N N . ILE A 1 109 ? -7.610 -1.945 -13.425 1.00 93.88 109 ILE A N 1
ATOM 779 C CA . ILE A 1 109 ? -8.066 -1.904 -12.037 1.00 93.88 109 ILE A CA 1
ATOM 780 C C . ILE A 1 109 ? -8.234 -3.320 -11.500 1.00 93.88 109 ILE A C 1
ATOM 782 O O . ILE A 1 109 ? -8.971 -4.126 -12.073 1.00 93.88 109 ILE A O 1
ATOM 786 N N . VAL A 1 110 ? -7.635 -3.584 -10.343 1.00 89.25 110 VAL A N 1
ATOM 787 C CA . VAL A 1 110 ? -7.841 -4.801 -9.554 1.00 89.25 110 VAL A CA 1
ATOM 788 C C . VAL A 1 110 ? -8.591 -4.434 -8.280 1.00 89.25 110 VAL A C 1
ATOM 790 O O . VAL A 1 110 ? -8.243 -3.477 -7.598 1.00 89.25 110 VAL A O 1
ATOM 793 N N . ARG A 1 111 ? -9.637 -5.194 -7.948 1.00 90.62 111 ARG A N 1
ATOM 794 C CA . ARG A 1 111 ? -10.389 -5.032 -6.697 1.00 90.62 111 ARG A CA 1
ATOM 795 C C . ARG A 1 111 ? -10.322 -6.312 -5.892 1.00 90.62 111 ARG A C 1
ATOM 797 O O . ARG A 1 111 ? -10.515 -7.394 -6.446 1.00 90.62 111 ARG A O 1
ATOM 804 N N . TRP A 1 112 ? -10.081 -6.175 -4.599 1.00 84.44 112 TRP A N 1
ATOM 805 C CA . TRP A 1 112 ? -10.004 -7.297 -3.675 1.00 84.44 112 TRP A CA 1
ATOM 806 C C . TRP A 1 112 ? -10.506 -6.890 -2.292 1.00 84.44 112 TRP A C 1
ATOM 808 O O . TRP A 1 112 ? -10.532 -5.708 -1.945 1.00 84.44 112 TRP A O 1
ATOM 818 N N . SER A 1 113 ? -10.896 -7.875 -1.491 1.00 84.38 113 SER A N 1
ATOM 819 C CA . SER A 1 113 ? -11.089 -7.689 -0.059 1.00 84.38 113 SER A CA 1
ATOM 820 C C . SER A 1 113 ? -10.460 -8.833 0.729 1.00 84.38 113 SER A C 1
ATOM 822 O O . SER A 1 113 ? -10.040 -9.850 0.175 1.00 84.38 113 SER A O 1
ATOM 824 N N . ALA A 1 114 ? -10.304 -8.632 2.030 1.00 82.31 114 ALA A N 1
ATOM 825 C CA . ALA A 1 114 ? -9.737 -9.576 2.971 1.00 82.31 114 ALA A CA 1
ATOM 826 C C . ALA A 1 114 ? -10.465 -9.470 4.307 1.00 82.31 114 ALA A C 1
ATOM 828 O O . ALA A 1 114 ? -10.793 -8.375 4.753 1.00 82.31 114 ALA A O 1
ATOM 829 N N . THR A 1 115 ? -10.695 -10.605 4.957 1.00 82.50 115 THR A N 1
ATOM 830 C CA . THR A 1 115 ? -11.313 -10.675 6.280 1.00 82.50 115 THR A CA 1
ATOM 831 C C . THR A 1 115 ? -10.250 -10.940 7.340 1.00 82.50 115 THR A C 1
ATOM 833 O O . THR A 1 115 ? -9.367 -11.784 7.149 1.00 82.50 115 THR A O 1
ATOM 836 N N . ARG A 1 116 ? -10.325 -10.222 8.462 1.00 78.62 116 ARG A N 1
ATOM 837 C CA . ARG A 1 116 ? -9.444 -10.426 9.617 1.00 78.62 116 ARG A CA 1
ATOM 838 C C . ARG A 1 116 ? -9.620 -11.842 10.184 1.00 78.62 116 ARG A C 1
ATOM 840 O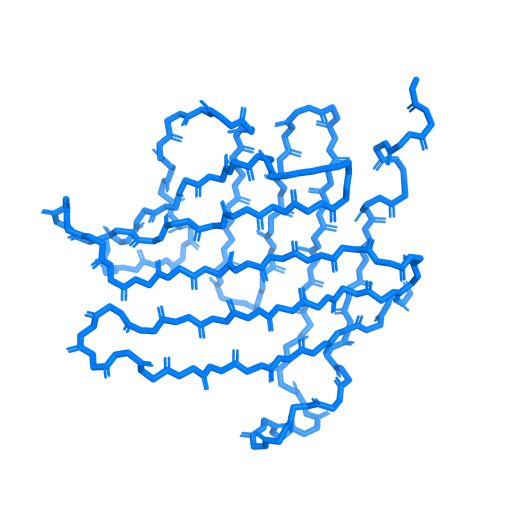 O . ARG A 1 116 ? -10.727 -12.375 10.171 1.00 78.62 116 ARG A O 1
ATOM 847 N N . GLN A 1 117 ? -8.529 -12.460 10.634 1.00 76.31 117 GLN A N 1
ATOM 848 C CA . GLN A 1 117 ? -8.487 -13.802 11.237 1.00 76.31 117 GLN A CA 1
ATOM 849 C C . GLN A 1 117 ? -8.122 -13.750 12.718 1.00 76.31 117 GLN A C 1
ATOM 851 O O . GLN A 1 117 ? -7.262 -12.910 13.080 1.00 76.31 117 GLN A O 1
#

Foldseek 3Di:
DVLQVQFWFFWAWDDFPPAPNVHWGWTWGGDPQWIWIGTDQWIDIAGAVDDWAAIPRDPQQKTWHWHAPDSFWIKIFIDGPRDTQKIWIWGRDRQKIKIWMAGPPPRDIGIIMIGGD

Secondary structure (DSSP, 8-state):
-TTHHHH-EEEEEE--TTS-TT--EEEEEEETTEEEEE-SS-EEEEETTS--EE-BT-TT-EEEEEEEEETTEEEEEEEETTEEEEEEEEEEETTEEEEEEEETTT--EEEEEEEE-

Radius of gyration: 13.66 Å; chains: 1; bounding box: 29×31×39 Å